Protein AF-A0A3Q2CXW7-F1 (afdb_monomer_lite)

Secondary structure (DSSP, 8-state):
--------TTSHHHHHHHHHHSS-SEEEEES-SS-GGGPPEEEEESSSTTEEEEEETTEEEEEE-S-S----SSPP-PPPPPPPPPPPPTT-----TT-TTTHHHHHHHHHHHHHHHHHHHHHHHS-------------

Structure (mmCIF, N/CA/C/O backbone):
data_AF-A0A3Q2CXW7-F1
#
_entry.id   AF-A0A3Q2CXW7-F1
#
loop_
_atom_site.group_PDB
_atom_site.id
_atom_site.type_symbol
_atom_site.label_atom_id
_atom_site.label_alt_id
_atom_site.label_comp_id
_atom_site.label_asym_id
_atom_site.label_entity_id
_atom_site.label_seq_id
_atom_site.pdbx_PDB_ins_code
_atom_site.Cartn_x
_atom_site.Cartn_y
_atom_site.Cartn_z
_atom_site.occupancy
_atom_site.B_iso_or_equiv
_atom_site.auth_seq_id
_atom_site.auth_comp_id
_atom_site.auth_asym_id
_atom_site.auth_atom_id
_atom_site.pdbx_PDB_model_num
ATOM 1 N N . PHE A 1 1 ? 24.953 16.221 -9.828 1.00 38.28 1 PHE A N 1
ATOM 2 C CA . PHE A 1 1 ? 24.081 15.188 -9.241 1.00 38.28 1 PHE A CA 1
ATOM 3 C C . PHE A 1 1 ? 23.327 15.818 -8.085 1.00 38.28 1 PHE A C 1
ATOM 5 O O . PHE A 1 1 ? 23.889 15.960 -7.010 1.00 38.28 1 PHE A O 1
ATOM 12 N N . ALA A 1 2 ? 22.122 16.328 -8.342 1.00 35.28 2 ALA A N 1
ATOM 13 C CA . ALA A 1 2 ? 21.311 16.952 -7.304 1.00 35.28 2 ALA A CA 1
ATOM 14 C C . ALA A 1 2 ? 20.822 15.858 -6.348 1.00 35.28 2 ALA A C 1
ATOM 16 O O . ALA A 1 2 ? 20.041 14.985 -6.736 1.00 35.28 2 ALA A O 1
ATOM 17 N N . SER A 1 3 ? 21.337 15.878 -5.121 1.00 45.00 3 SER A N 1
ATOM 18 C CA . SER A 1 3 ? 20.808 15.105 -4.006 1.00 45.00 3 SER A CA 1
ATOM 19 C C . SER A 1 3 ? 19.350 15.505 -3.820 1.00 45.00 3 SER A C 1
ATOM 21 O O . SER A 1 3 ? 19.068 16.626 -3.395 1.00 45.00 3 SER A O 1
ATOM 23 N N . HIS A 1 4 ? 18.426 14.613 -4.173 1.00 52.47 4 HIS A N 1
ATOM 24 C CA . HIS A 1 4 ? 17.045 14.764 -3.739 1.00 52.47 4 HIS A CA 1
ATOM 25 C C . HIS A 1 4 ? 17.082 14.801 -2.207 1.00 52.47 4 HIS A C 1
ATOM 27 O O . HIS A 1 4 ? 17.672 13.886 -1.621 1.00 52.47 4 HIS A O 1
ATOM 33 N N . PRO A 1 5 ? 16.556 15.853 -1.555 1.00 51.28 5 PRO A N 1
ATOM 34 C CA . PRO A 1 5 ? 16.485 15.881 -0.105 1.00 51.28 5 PRO A CA 1
ATOM 35 C C . PRO A 1 5 ? 15.721 14.630 0.316 1.00 51.28 5 PRO A C 1
ATOM 37 O O . PRO A 1 5 ? 14.594 14.413 -0.128 1.00 51.28 5 PRO A O 1
ATOM 40 N N . GLY A 1 6 ? 16.395 13.756 1.069 1.00 47.16 6 GLY A N 1
ATOM 41 C CA . GLY A 1 6 ? 15.820 12.507 1.545 1.00 47.16 6 GLY A CA 1
ATOM 42 C C . GLY A 1 6 ? 14.503 12.837 2.218 1.00 47.16 6 GLY A C 1
ATOM 43 O O . GLY A 1 6 ? 14.475 13.596 3.187 1.00 47.16 6 GLY A O 1
ATOM 44 N N . VAL A 1 7 ? 13.410 12.365 1.629 1.00 49.44 7 VAL A N 1
ATOM 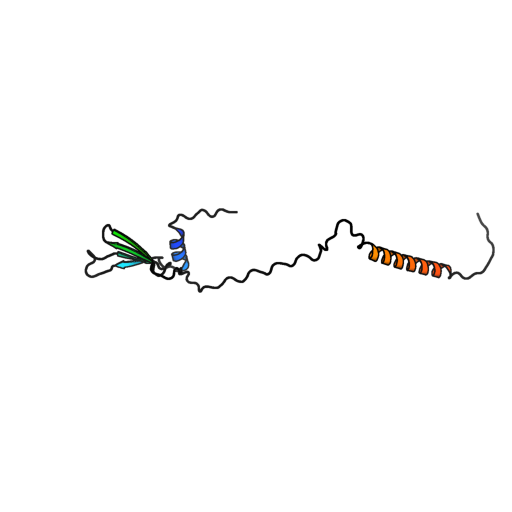45 C CA . VAL A 1 7 ? 12.103 12.755 2.115 1.00 49.44 7 VAL A CA 1
ATOM 46 C C . VAL A 1 7 ? 11.939 12.210 3.531 1.00 49.44 7 VAL A C 1
ATOM 48 O O . VAL A 1 7 ? 12.247 11.044 3.781 1.00 49.44 7 VAL A O 1
ATOM 51 N N . LEU A 1 8 ? 11.471 13.055 4.456 1.00 47.03 8 LEU A N 1
ATOM 52 C CA . LEU A 1 8 ? 11.056 12.627 5.790 1.00 47.03 8 LEU A CA 1
ATOM 53 C C . LEU A 1 8 ? 10.172 11.381 5.645 1.00 47.03 8 LEU A C 1
ATOM 55 O O . LEU A 1 8 ? 9.228 11.386 4.855 1.00 47.03 8 LEU A O 1
ATOM 59 N N . LEU A 1 9 ? 10.503 10.323 6.394 1.00 49.59 9 LEU A N 1
ATOM 60 C CA . LEU A 1 9 ? 9.994 8.947 6.263 1.00 49.59 9 LEU A CA 1
ATOM 61 C C . LEU A 1 9 ? 8.451 8.826 6.242 1.00 49.59 9 LEU A C 1
ATOM 63 O O . LEU A 1 9 ? 7.919 7.762 5.942 1.00 49.59 9 LEU A O 1
ATOM 67 N N . THR A 1 10 ? 7.726 9.899 6.557 1.00 44.72 10 THR A N 1
ATOM 68 C CA . THR A 1 10 ? 6.281 9.910 6.776 1.00 44.72 10 THR A CA 1
ATOM 69 C C . THR A 1 10 ? 5.458 10.837 5.866 1.00 44.72 10 THR A C 1
ATOM 71 O O . THR A 1 10 ? 4.242 10.689 5.890 1.00 44.72 10 THR A O 1
ATOM 74 N N . SER A 1 11 ? 6.034 11.733 5.044 1.00 51.38 11 SER A N 1
ATOM 75 C CA . SER A 1 11 ? 5.236 12.760 4.316 1.00 51.38 11 SER A CA 1
ATOM 76 C C . SER A 1 11 ? 4.927 12.541 2.813 1.00 51.38 11 SER A C 1
ATOM 78 O O . SER A 1 11 ? 3.842 12.921 2.389 1.00 51.38 11 SER A O 1
ATOM 80 N N . PRO A 1 12 ? 5.736 11.881 1.956 1.00 55.53 12 PRO A N 1
ATOM 81 C CA . PRO A 1 12 ? 5.516 11.993 0.504 1.00 55.53 12 PRO A CA 1
ATOM 82 C C . PRO A 1 12 ? 4.440 11.056 -0.043 1.00 55.53 12 PRO A C 1
ATOM 84 O O . PRO A 1 12 ? 3.830 11.334 -1.070 1.00 55.53 12 PRO A O 1
ATOM 87 N N . LEU A 1 13 ? 4.214 9.899 0.584 1.00 56.59 13 LEU A N 1
ATOM 88 C CA . LEU A 1 13 ? 3.352 8.868 -0.007 1.00 56.59 13 LEU A CA 1
ATOM 89 C C . LEU A 1 13 ? 1.859 9.145 0.208 1.00 56.59 13 LEU A C 1
ATOM 91 O O . LEU A 1 13 ? 1.041 8.751 -0.619 1.00 56.59 13 LEU A O 1
ATOM 95 N N . SER A 1 14 ? 1.496 9.815 1.304 1.00 60.12 14 SER A N 1
ATOM 96 C CA . SER A 1 14 ? 0.119 10.244 1.567 1.00 60.12 14 SER A CA 1
ATOM 97 C C . SER A 1 14 ? -0.273 11.476 0.755 1.00 60.12 14 SER A C 1
ATOM 99 O O . SER A 1 14 ? -1.402 11.547 0.266 1.00 60.12 14 SER A O 1
ATOM 101 N N . GLU A 1 15 ? 0.657 12.423 0.611 1.00 64.31 15 GLU A N 1
ATOM 102 C CA . GLU A 1 15 ? 0.471 13.657 -0.159 1.00 64.31 15 GLU A CA 1
ATOM 103 C C . GLU A 1 15 ? 0.284 13.319 -1.643 1.00 64.31 15 GLU A C 1
ATOM 105 O O . GLU A 1 15 ? -0.758 13.637 -2.213 1.00 64.31 15 GLU A O 1
ATOM 110 N N . THR A 1 16 ? 1.183 12.510 -2.216 1.00 66.88 16 THR A N 1
ATOM 111 C CA . THR A 1 16 ? 1.085 12.077 -3.623 1.00 66.88 16 THR A CA 1
ATOM 112 C C . THR A 1 16 ? -0.188 11.289 -3.929 1.00 66.88 16 THR A C 1
ATOM 114 O O . THR A 1 16 ? -0.793 11.483 -4.977 1.00 66.88 16 THR A O 1
ATOM 117 N N . TRP A 1 17 ? -0.657 10.428 -3.021 1.00 78.25 17 TRP A N 1
ATOM 118 C CA . TRP A 1 17 ? -1.929 9.726 -3.219 1.00 78.25 17 TRP A CA 1
ATOM 119 C C . TRP A 1 17 ? -3.118 10.689 -3.307 1.00 78.25 17 TRP A C 1
ATOM 121 O O . TRP A 1 17 ? -3.991 10.532 -4.164 1.00 78.25 17 TRP A O 1
ATOM 131 N N . THR A 1 18 ? -3.149 11.677 -2.411 1.00 78.56 18 THR A N 1
ATOM 132 C CA . THR A 1 18 ? -4.228 12.668 -2.358 1.00 78.56 18 THR A CA 1
ATOM 133 C C . THR A 1 18 ? -4.220 13.530 -3.616 1.00 78.56 18 THR A C 1
ATOM 135 O O . THR A 1 18 ? -5.279 13.760 -4.190 1.00 78.56 18 THR A O 1
ATOM 138 N N . GLU A 1 19 ? -3.039 13.922 -4.094 1.00 78.31 19 GLU A N 1
ATOM 139 C CA . GLU A 1 19 ? -2.865 14.655 -5.354 1.00 78.31 19 GLU A CA 1
ATOM 140 C C . GLU A 1 19 ? -3.294 13.837 -6.583 1.00 78.31 19 GLU A C 1
ATOM 142 O O . GLU A 1 19 ? -3.957 14.364 -7.474 1.00 78.31 19 GLU A O 1
ATOM 147 N N . MET A 1 20 ? -2.952 12.544 -6.637 1.00 79.44 20 MET A N 1
ATOM 148 C CA . MET A 1 20 ? -3.250 11.684 -7.791 1.00 79.44 20 MET A CA 1
ATOM 149 C C . MET A 1 20 ? -4.727 11.286 -7.882 1.00 79.44 20 MET A C 1
ATOM 151 O O . MET A 1 20 ? -5.286 11.228 -8.976 1.00 79.44 20 MET A O 1
ATOM 155 N N . PHE A 1 21 ? -5.358 10.967 -6.748 1.00 82.44 21 PHE A N 1
ATOM 156 C CA . PHE A 1 21 ? -6.690 10.351 -6.731 1.00 82.44 21 PHE A CA 1
ATOM 157 C C . PHE A 1 21 ? -7.777 11.227 -6.110 1.00 82.44 21 PHE A C 1
ATOM 159 O O . PHE A 1 21 ? -8.937 10.824 -6.138 1.00 82.44 21 PHE 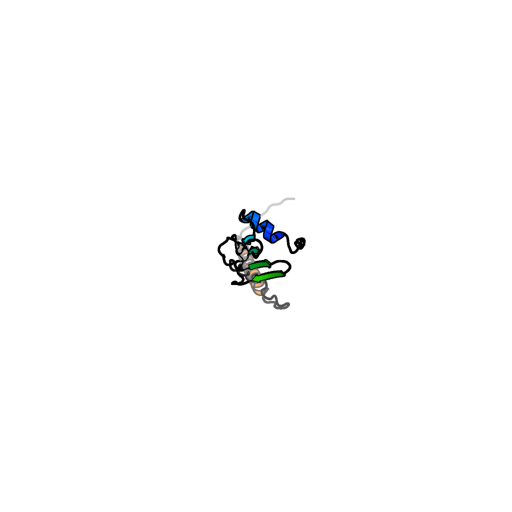A O 1
ATOM 166 N N . ASN A 1 22 ? -7.441 12.393 -5.544 1.00 86.38 22 ASN A N 1
ATOM 167 C CA . ASN A 1 22 ? -8.367 13.241 -4.777 1.00 86.38 22 ASN A CA 1
ATOM 168 C C . ASN A 1 22 ? -9.107 12.476 -3.660 1.00 86.38 22 ASN A C 1
ATOM 170 O O . ASN A 1 22 ? -10.251 12.775 -3.320 1.00 86.38 22 ASN A O 1
ATOM 174 N N . LEU A 1 23 ? -8.458 11.454 -3.098 1.00 85.75 23 LEU A N 1
ATOM 175 C CA . LEU A 1 23 ? -8.988 10.596 -2.041 1.00 85.75 23 LEU A CA 1
ATOM 176 C C . LEU A 1 23 ? -7.966 10.493 -0.909 1.00 85.75 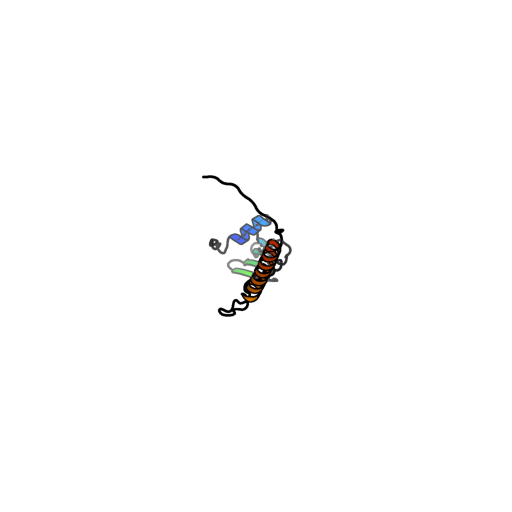23 LEU A C 1
ATOM 178 O O . LEU A 1 23 ? -6.768 10.524 -1.180 1.00 85.75 23 LEU A O 1
ATOM 182 N N . PRO A 1 24 ? -8.392 10.295 0.349 1.00 87.62 24 PRO A N 1
ATOM 183 C CA . PRO A 1 24 ? -7.452 10.063 1.430 1.00 87.62 24 PRO A CA 1
ATOM 184 C C . PRO A 1 24 ? -6.722 8.714 1.247 1.00 87.62 24 PRO A C 1
ATOM 186 O O . PRO A 1 24 ? -7.320 7.736 0.781 1.00 87.62 24 PRO A O 1
ATOM 189 N N . PRO A 1 25 ? -5.445 8.618 1.656 1.00 87.19 25 PRO A N 1
ATOM 190 C CA . PRO A 1 25 ? -4.631 7.401 1.527 1.00 87.19 25 PRO A CA 1
ATOM 191 C C . PRO A 1 25 ? -5.058 6.270 2.470 1.00 87.19 25 PRO A C 1
ATOM 193 O O . PRO A 1 25 ? -4.679 5.110 2.274 1.00 87.19 25 PRO A O 1
ATOM 196 N N . TRP A 1 26 ? -5.868 6.599 3.475 1.00 91.69 26 TRP A N 1
ATOM 197 C CA . TRP A 1 26 ? -6.411 5.677 4.461 1.00 91.69 26 TRP A CA 1
ATOM 198 C C . TRP A 1 26 ? -7.931 5.807 4.526 1.00 91.69 26 TRP A C 1
ATOM 200 O O . TRP A 1 26 ? -8.485 6.893 4.362 1.00 91.69 26 TRP A O 1
ATOM 210 N N . SER A 1 27 ? -8.613 4.701 4.803 1.00 93.88 27 SER A N 1
ATOM 211 C CA . SER A 1 27 ? -10.022 4.707 5.209 1.00 93.88 27 SER A CA 1
ATOM 212 C C . SER A 1 27 ? -10.145 4.221 6.642 1.00 93.88 27 SER A C 1
ATOM 214 O O . SER A 1 27 ? -9.594 3.172 6.975 1.00 93.88 27 SER A O 1
ATOM 216 N N . SER A 1 28 ? -10.873 4.965 7.470 1.00 94.75 28 SER A N 1
ATOM 217 C CA . SER A 1 28 ? -11.175 4.608 8.854 1.00 94.75 28 SER A CA 1
ATOM 218 C C . SER A 1 28 ? -12.510 3.876 8.957 1.00 94.75 28 SER A C 1
ATOM 220 O O . SER A 1 28 ? -13.463 4.196 8.251 1.00 94.75 28 SER A O 1
ATOM 222 N N . ASN A 1 29 ? -12.572 2.876 9.831 1.00 95.06 29 ASN A N 1
ATOM 223 C CA . ASN A 1 29 ? -13.784 2.141 10.180 1.00 95.06 29 ASN A CA 1
ATOM 224 C C . ASN A 1 29 ? -13.771 1.798 11.673 1.00 95.06 29 ASN A C 1
ATOM 226 O O . ASN A 1 29 ? -12.707 1.658 12.277 1.00 95.06 29 ASN A O 1
ATOM 230 N N . LEU A 1 30 ? -14.956 1.623 12.251 1.00 96.19 30 LEU A N 1
ATOM 231 C CA . LEU A 1 30 ? -15.130 1.018 13.571 1.00 96.19 30 LEU A CA 1
ATOM 232 C C . LEU A 1 30 ? -15.591 -0.427 13.405 1.00 96.19 30 LEU A C 1
ATOM 234 O O . LEU A 1 30 ? -16.354 -0.731 12.488 1.00 96.19 30 LEU A O 1
ATOM 238 N N . SER A 1 31 ? -15.173 -1.312 14.309 1.00 95.94 31 SER A N 1
ATOM 239 C CA . SER A 1 31 ? -15.642 -2.704 14.303 1.00 95.94 31 SER A CA 1
ATOM 240 C C . SER A 1 31 ? -17.133 -2.848 14.644 1.00 95.94 31 SER A C 1
ATOM 242 O O . SER A 1 31 ? -17.759 -3.821 14.234 1.00 95.94 31 SER A O 1
ATOM 244 N N . SER A 1 32 ? -17.713 -1.892 15.379 1.00 95.00 32 SER A N 1
ATOM 245 C CA . SER A 1 32 ? -19.134 -1.858 15.740 1.00 95.00 32 SER A CA 1
ATOM 246 C C . SER A 1 32 ? -19.616 -0.421 15.921 1.00 95.00 32 SER A C 1
ATOM 248 O O . SER A 1 32 ? -18.942 0.390 16.553 1.00 95.00 32 SER A O 1
ATOM 250 N N . LEU A 1 33 ? -20.810 -0.122 15.403 1.00 95.25 33 LEU A N 1
ATOM 251 C CA . LEU A 1 33 ? -21.512 1.145 15.645 1.00 95.25 33 LEU A CA 1
ATOM 252 C C . LEU A 1 33 ? -22.540 1.046 16.783 1.00 95.25 33 LEU A C 1
ATOM 254 O O . LEU A 1 33 ? -22.971 2.070 17.299 1.00 95.25 33 LEU A O 1
ATOM 258 N N . LEU A 1 34 ? -22.929 -0.171 17.184 1.00 96.62 34 LEU A N 1
ATOM 259 C CA . LEU A 1 34 ? -23.930 -0.396 18.234 1.00 96.62 34 LEU A CA 1
ATOM 260 C C . LEU A 1 34 ? -23.345 -0.210 19.639 1.00 96.62 34 LEU A C 1
ATOM 262 O O . LEU A 1 34 ? -24.031 0.246 20.548 1.00 96.62 34 LEU A O 1
ATOM 266 N N . THR A 1 35 ? -22.066 -0.547 19.811 1.00 94.75 35 THR A N 1
ATOM 267 C CA . THR A 1 35 ? -21.340 -0.422 21.084 1.00 94.75 35 THR A CA 1
ATOM 268 C C . THR A 1 35 ? -19.989 0.275 20.877 1.00 94.75 35 THR A C 1
ATOM 270 O O . THR A 1 35 ? -18.945 -0.371 21.030 1.00 94.75 35 THR A O 1
ATOM 273 N N . PRO A 1 36 ? -19.967 1.572 20.501 1.00 91.69 36 PRO A N 1
ATOM 274 C CA . PRO A 1 36 ? -18.736 2.288 20.149 1.00 91.69 36 PRO A CA 1
ATOM 275 C C . PRO A 1 36 ? -17.692 2.313 21.270 1.00 91.69 36 PRO A C 1
ATOM 277 O O . PRO A 1 36 ? -16.497 2.296 21.001 1.00 91.69 36 PRO A O 1
ATOM 280 N N . GLN A 1 37 ? -18.132 2.287 22.530 1.00 92.50 37 GLN A N 1
ATOM 281 C CA . GLN A 1 37 ? -17.263 2.269 23.708 1.00 92.50 37 GLN A CA 1
ATOM 282 C C . GLN A 1 37 ? -16.387 1.009 23.823 1.00 92.50 37 GLN A C 1
ATOM 284 O O . GLN A 1 37 ? -15.378 1.029 24.520 1.00 92.50 37 GLN A O 1
ATOM 289 N N . TYR A 1 38 ? -16.764 -0.075 23.139 1.00 93.19 38 TYR A N 1
ATOM 290 C CA . TYR A 1 38 ? -15.990 -1.318 23.052 1.00 93.19 38 TYR A CA 1
ATOM 291 C C . TYR A 1 38 ? -15.505 -1.593 21.621 1.00 93.19 38 TYR A C 1
ATOM 293 O O . TYR A 1 38 ? -15.010 -2.683 21.333 1.00 93.19 38 TYR A O 1
ATOM 301 N N . ALA A 1 39 ? -15.692 -0.642 20.701 1.00 95.56 39 ALA A N 1
ATOM 302 C CA . ALA A 1 39 ? -15.310 -0.810 19.311 1.00 95.56 39 ALA A CA 1
ATOM 303 C C . ALA A 1 39 ? -13.802 -0.605 19.118 1.00 95.56 39 ALA A C 1
ATOM 305 O O . ALA A 1 39 ? -13.158 0.193 19.795 1.00 95.56 39 ALA A O 1
ATOM 306 N N . ILE A 1 40 ? -13.256 -1.322 18.141 1.00 96.75 40 ILE A N 1
ATOM 307 C CA . ILE A 1 40 ? -11.868 -1.204 17.698 1.00 96.75 40 ILE A CA 1
ATOM 308 C C . ILE A 1 40 ? -11.850 -0.242 16.514 1.00 96.75 40 ILE A C 1
ATOM 310 O O . ILE A 1 40 ? -12.650 -0.393 15.582 1.00 96.75 40 ILE A O 1
ATOM 314 N N . ALA A 1 41 ? -10.937 0.727 16.536 1.00 96.50 41 ALA A N 1
ATOM 315 C CA . ALA A 1 41 ? -10.698 1.593 15.391 1.00 96.50 41 ALA A CA 1
ATOM 316 C C . ALA A 1 41 ? -9.757 0.891 14.412 1.00 96.50 41 ALA A C 1
ATOM 318 O O . ALA A 1 41 ? -8.715 0.372 14.806 1.00 96.50 41 ALA A O 1
ATOM 319 N N . VAL A 1 42 ? -10.127 0.871 13.134 1.00 96.50 42 VAL A N 1
ATOM 320 C CA . VAL A 1 42 ? -9.370 0.214 12.065 1.00 96.50 42 VAL A CA 1
ATOM 321 C C . VAL A 1 42 ? -9.107 1.212 10.946 1.00 96.50 42 VAL A C 1
ATOM 323 O O . VAL A 1 42 ? -10.033 1.820 10.409 1.00 96.50 42 VAL A O 1
ATOM 326 N N . LEU A 1 43 ? -7.847 1.348 10.552 1.00 96.38 43 LEU A N 1
ATOM 327 C CA . LEU A 1 43 ? -7.414 2.059 9.357 1.00 96.38 43 LEU A CA 1
ATOM 328 C C . LEU A 1 43 ? -7.009 1.048 8.288 1.00 96.38 43 LEU A C 1
ATOM 330 O O . LEU A 1 43 ? -6.278 0.096 8.553 1.00 96.38 43 LEU A O 1
ATOM 334 N N . ARG A 1 44 ? -7.452 1.280 7.056 1.00 95.56 44 ARG A N 1
ATOM 335 C CA . ARG A 1 44 ? -7.097 0.473 5.886 1.00 95.56 44 ARG A CA 1
ATOM 336 C C . ARG A 1 44 ? -6.379 1.335 4.860 1.00 95.56 44 ARG A C 1
ATOM 338 O O . ARG A 1 44 ? -6.919 2.365 4.453 1.00 95.56 44 ARG A O 1
ATOM 345 N N . SER A 1 45 ? -5.207 0.898 4.407 1.00 93.12 45 SER A N 1
ATOM 346 C CA . SER A 1 45 ? -4.474 1.593 3.347 1.00 93.12 45 SER A CA 1
ATOM 347 C C . SER A 1 45 ? -5.153 1.396 1.993 1.00 93.12 45 SER A C 1
ATOM 349 O O . SER A 1 45 ? -5.564 0.286 1.639 1.00 93.12 45 SER A O 1
ATOM 351 N N . LYS A 1 46 ? -5.251 2.477 1.220 1.00 90.44 46 LYS A N 1
ATOM 352 C CA . LYS A 1 46 ? -5.640 2.433 -0.195 1.00 90.44 46 LYS A CA 1
ATOM 353 C C . LYS A 1 46 ? -4.441 2.162 -1.105 1.00 90.44 46 LYS A C 1
ATOM 355 O O . LYS A 1 46 ? -4.583 1.472 -2.108 1.00 90.44 46 LYS A O 1
ATOM 360 N N . LEU A 1 47 ? -3.269 2.655 -0.705 1.00 89.69 47 LEU A N 1
ATOM 361 C CA . LEU A 1 47 ? -2.006 2.527 -1.433 1.00 89.69 47 LEU A CA 1
ATOM 362 C C . LEU A 1 47 ? -1.448 1.100 -1.401 1.00 89.69 47 LEU A C 1
ATOM 364 O O . LEU A 1 47 ? -0.909 0.618 -2.395 1.00 89.69 47 LEU A O 1
ATOM 368 N N . TRP A 1 48 ? -1.581 0.422 -0.261 1.00 92.38 48 TRP A N 1
ATOM 369 C CA . TRP A 1 48 ? -1.142 -0.959 -0.073 1.00 92.38 48 TRP A CA 1
ATOM 370 C C . TRP A 1 48 ? -2.345 -1.836 0.272 1.00 92.38 48 TRP A C 1
ATOM 372 O O . TRP A 1 48 ? -2.676 -1.987 1.453 1.00 92.38 48 TRP A O 1
ATOM 382 N N . PRO A 1 49 ? -3.030 -2.415 -0.733 1.00 91.62 49 PRO A N 1
ATOM 383 C CA . PRO A 1 49 ? -4.133 -3.332 -0.489 1.00 91.62 49 PRO A CA 1
ATOM 384 C C . PRO A 1 49 ? -3.687 -4.475 0.426 1.00 91.62 49 PRO A C 1
ATOM 386 O O . PRO A 1 49 ? -2.734 -5.191 0.117 1.00 91.62 49 PRO A O 1
ATOM 389 N N . GLY A 1 50 ? -4.366 -4.613 1.566 1.00 94.62 50 GLY A N 1
ATOM 390 C CA . GLY A 1 50 ? -4.015 -5.593 2.596 1.00 94.62 50 GLY A CA 1
ATOM 391 C C . GLY A 1 50 ? -3.267 -5.032 3.806 1.00 94.62 50 GLY A C 1
ATOM 392 O O . GLY A 1 50 ? -3.073 -5.767 4.769 1.00 94.62 50 GLY A O 1
ATOM 393 N N . LEU A 1 51 ? -2.869 -3.753 3.795 1.00 95.62 51 LEU A N 1
ATOM 394 C CA . LEU A 1 51 ? -2.300 -3.080 4.963 1.00 95.62 51 LEU A CA 1
ATOM 395 C C . LEU A 1 51 ? -3.409 -2.525 5.860 1.00 95.62 51 LEU A C 1
ATOM 397 O O . LEU A 1 51 ? -4.222 -1.696 5.429 1.00 95.62 51 LEU A O 1
ATOM 401 N N . PHE A 1 52 ? -3.387 -2.949 7.117 1.00 96.31 52 PHE A N 1
ATOM 402 C CA . PHE A 1 52 ? -4.293 -2.510 8.164 1.00 96.31 52 PHE A CA 1
ATOM 403 C C . PHE A 1 52 ? -3.505 -2.012 9.372 1.00 96.31 52 PHE A C 1
ATOM 405 O O . PHE A 1 52 ? -2.469 -2.570 9.724 1.00 96.31 52 PHE A O 1
ATOM 412 N N . ALA A 1 53 ? -4.036 -0.988 10.021 1.00 96.69 53 ALA A N 1
ATOM 413 C CA . ALA A 1 53 ? -3.643 -0.58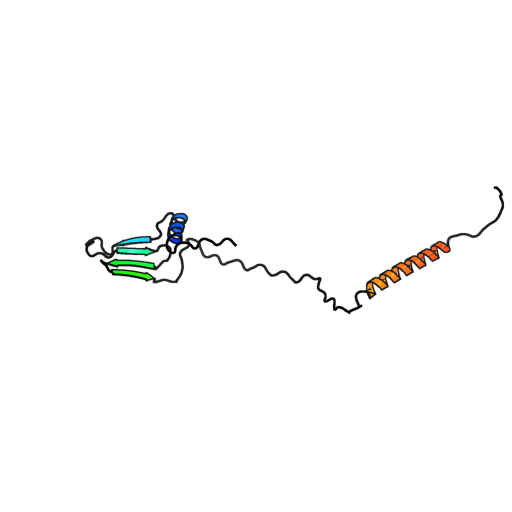0 11.360 1.00 96.69 53 ALA A CA 1
ATOM 414 C C . ALA A 1 53 ? -4.887 -0.627 12.240 1.00 96.69 53 ALA A C 1
ATOM 416 O O . ALA A 1 53 ? -5.972 -0.264 11.780 1.00 96.69 53 ALA A O 1
ATOM 417 N N . TYR A 1 54 ? -4.762 -1.072 13.482 1.00 96.38 54 TYR A N 1
ATOM 418 C CA . TYR A 1 54 ? -5.880 -1.032 14.418 1.00 96.38 54 TYR A CA 1
ATOM 419 C C . TYR A 1 54 ? -5.445 -0.522 15.783 1.00 96.38 54 TYR A C 1
ATOM 421 O O . TYR A 1 54 ? -4.277 -0.635 16.156 1.00 96.38 54 TYR A O 1
ATOM 429 N N . SER A 1 55 ? -6.400 0.013 16.538 1.00 95.69 55 SER A N 1
ATOM 430 C CA . SER A 1 55 ? -6.204 0.380 17.936 1.00 95.69 55 SER A CA 1
ATOM 431 C C . SER A 1 55 ? -7.384 -0.047 18.806 1.00 95.69 55 SER A C 1
ATOM 433 O O . SER A 1 55 ? -8.552 0.039 18.418 1.00 95.69 55 SER A O 1
ATOM 435 N N . CYS A 1 56 ? -7.056 -0.534 20.000 1.00 94.19 56 CYS A N 1
ATOM 436 C CA . CYS A 1 56 ? -7.997 -0.949 21.031 1.00 94.19 56 CYS A CA 1
ATOM 437 C C . CYS A 1 56 ? -7.457 -0.493 22.393 1.00 94.19 56 CYS A C 1
ATOM 439 O O . CYS A 1 56 ? -6.590 -1.147 22.982 1.00 94.19 56 CYS A O 1
ATOM 441 N N . GLY A 1 57 ? -7.956 0.641 22.890 1.00 89.50 57 GLY A N 1
ATOM 442 C CA . GLY A 1 57 ? -7.409 1.287 24.086 1.00 89.50 57 GLY A CA 1
ATOM 443 C C . GLY A 1 57 ? -5.951 1.703 23.870 1.00 89.50 57 GLY A C 1
ATOM 444 O O . GLY A 1 57 ? -5.645 2.395 22.905 1.00 89.50 57 GLY A O 1
ATOM 445 N N . GLU A 1 58 ? -5.054 1.251 24.746 1.00 92.75 58 GLU A N 1
ATOM 446 C CA . GLU A 1 58 ? -3.611 1.545 24.678 1.00 92.75 58 GLU A CA 1
ATOM 447 C C . GLU A 1 58 ? -2.838 0.635 23.710 1.00 92.75 58 GLU A C 1
ATOM 449 O O . GLU A 1 58 ? -1.667 0.879 23.425 1.00 92.75 58 GLU A O 1
ATOM 454 N N . LYS A 1 59 ? -3.473 -0.425 23.194 1.00 95.19 59 LYS A N 1
ATOM 455 C CA . LYS A 1 59 ? -2.836 -1.371 22.271 1.00 95.19 59 LYS A CA 1
ATOM 456 C C . LYS A 1 59 ? -3.101 -0.957 20.831 1.00 95.19 59 LYS A C 1
ATOM 458 O O . LYS A 1 59 ? -4.252 -0.729 20.455 1.00 95.19 59 LYS A O 1
ATOM 463 N N . PHE A 1 60 ? -2.057 -0.934 20.017 1.00 96.44 60 PHE A N 1
ATOM 464 C CA . PHE A 1 60 ? -2.152 -0.700 18.583 1.00 96.44 60 PHE A CA 1
ATOM 465 C C . PHE A 1 60 ? -1.156 -1.589 17.850 1.00 96.44 60 PHE A C 1
ATOM 467 O O . PHE A 1 60 ? -0.069 -1.836 18.360 1.00 96.44 60 PHE A O 1
ATOM 474 N N . GLU A 1 61 ? -1.525 -2.057 16.664 1.00 97.00 61 GLU A N 1
ATOM 475 C CA . GLU A 1 61 ? -0.646 -2.865 15.819 1.00 97.00 61 GLU A CA 1
ATOM 476 C C . GLU A 1 61 ? -0.928 -2.602 14.340 1.00 97.00 61 GLU A C 1
ATOM 478 O O . GLU A 1 61 ? -2.011 -2.145 13.954 1.00 97.00 61 GLU A O 1
ATOM 483 N N . ASN A 1 62 ? 0.053 -2.951 13.510 1.00 96.19 62 ASN A N 1
ATOM 484 C CA . ASN A 1 62 ? -0.021 -2.855 12.058 1.00 96.19 62 ASN A CA 1
ATOM 485 C C . ASN A 1 62 ? 0.199 -4.235 11.443 1.00 96.19 62 ASN A C 1
ATOM 487 O O . ASN A 1 62 ? 1.156 -4.928 11.782 1.00 96.19 62 ASN A O 1
ATOM 491 N N . ILE A 1 63 ? -0.663 -4.628 10.511 1.00 95.81 63 ILE A N 1
ATOM 492 C CA . ILE A 1 63 ? -0.605 -5.939 9.865 1.00 95.81 63 ILE A CA 1
ATOM 493 C C . ILE A 1 63 ? -0.726 -5.751 8.356 1.00 95.81 63 ILE A C 1
ATOM 495 O O . ILE A 1 63 ? -1.596 -5.025 7.872 1.00 95.81 63 ILE A O 1
ATOM 499 N N . TYR A 1 64 ? 0.136 -6.435 7.606 1.00 95.88 64 TYR A N 1
ATOM 500 C CA . TYR A 1 64 ? 0.049 -6.525 6.155 1.00 95.88 64 TYR A CA 1
ATOM 501 C C . TYR A 1 64 ? -0.271 -7.955 5.725 1.00 95.88 64 TYR A C 1
ATOM 503 O O . TYR A 1 64 ? 0.468 -8.882 6.048 1.00 95.88 64 TYR A O 1
ATOM 511 N N . ILE A 1 65 ? -1.359 -8.121 4.972 1.00 96.19 65 ILE A N 1
ATOM 512 C CA . ILE A 1 65 ? -1.755 -9.395 4.362 1.00 96.19 65 ILE A CA 1
ATOM 513 C C . ILE A 1 65 ? -2.068 -9.130 2.893 1.00 96.19 65 ILE A C 1
ATOM 515 O O . ILE A 1 65 ? -3.149 -8.646 2.556 1.00 96.19 65 ILE A O 1
ATOM 519 N N . GLY A 1 66 ? -1.124 -9.431 2.005 1.00 93.94 66 GLY A N 1
ATOM 520 C CA . GLY A 1 66 ? -1.305 -9.188 0.580 1.00 93.94 66 GLY A CA 1
ATOM 521 C C . GLY A 1 66 ? -0.126 -9.632 -0.274 1.00 93.94 66 GLY A C 1
ATOM 522 O O . GLY A 1 66 ? 0.834 -10.229 0.202 1.00 93.94 66 GLY A O 1
ATOM 523 N N . TRP A 1 67 ? -0.219 -9.316 -1.562 1.00 94.00 67 TRP A N 1
ATOM 524 C CA . TRP A 1 67 ? 0.683 -9.796 -2.614 1.00 94.00 67 TRP A CA 1
ATOM 525 C C . TRP A 1 67 ? 1.981 -8.990 -2.771 1.00 94.00 67 TRP A C 1
ATOM 527 O O . TRP A 1 67 ? 2.737 -9.225 -3.705 1.00 94.00 67 TRP A O 1
ATOM 537 N N . GLY A 1 68 ? 2.222 -7.987 -1.926 1.00 91.69 68 GLY A N 1
ATOM 538 C CA . GLY A 1 68 ? 3.327 -7.038 -2.094 1.00 91.69 68 GLY A CA 1
ATOM 539 C C . GLY A 1 68 ? 3.137 -6.058 -3.259 1.00 91.69 68 GLY A C 1
ATOM 540 O O . GLY A 1 68 ? 4.094 -5.406 -3.666 1.00 91.69 68 GLY A O 1
ATOM 541 N N . LEU A 1 69 ? 1.921 -5.937 -3.807 1.00 88.56 69 LEU A N 1
ATOM 542 C CA . LEU A 1 69 ? 1.626 -5.042 -4.926 1.00 88.56 69 LEU A CA 1
ATOM 543 C C . LEU A 1 69 ? 1.107 -3.689 -4.430 1.00 88.56 69 LEU A C 1
ATOM 545 O O . LEU A 1 69 ? 0.077 -3.610 -3.756 1.00 88.56 69 LEU A O 1
ATOM 549 N N . LYS A 1 70 ? 1.811 -2.621 -4.805 1.00 86.06 70 LYS A N 1
ATOM 550 C CA . LYS A 1 70 ? 1.395 -1.239 -4.559 1.00 86.06 70 LYS A CA 1
ATOM 551 C C . LYS A 1 70 ? 0.312 -0.841 -5.557 1.00 86.06 70 LYS A C 1
ATOM 553 O O . LYS A 1 70 ? 0.482 -1.038 -6.759 1.00 86.06 70 LYS A O 1
ATOM 558 N N . TYR A 1 71 ? -0.770 -0.237 -5.082 1.00 84.56 71 TYR A N 1
ATOM 559 C CA . TYR A 1 71 ? -1.770 0.349 -5.964 1.00 84.56 71 TYR A CA 1
ATOM 560 C C . TYR A 1 71 ? -1.278 1.711 -6.453 1.00 84.56 71 TYR A C 1
ATOM 562 O O . TYR A 1 71 ? -1.108 2.637 -5.665 1.00 84.56 71 TYR A O 1
ATOM 570 N N . ILE A 1 72 ? -1.042 1.826 -7.755 1.00 79.62 72 ILE A N 1
ATOM 571 C CA . ILE A 1 72 ? -0.559 3.056 -8.400 1.00 79.62 72 ILE A CA 1
ATOM 572 C C . ILE A 1 72 ? -1.597 3.670 -9.347 1.00 79.62 72 ILE A C 1
ATOM 574 O O . ILE A 1 72 ? -1.310 4.660 -10.000 1.00 79.62 72 ILE A O 1
ATOM 578 N N . GLY A 1 73 ? -2.804 3.092 -9.427 1.00 77.81 73 GLY A N 1
ATOM 579 C CA . GLY A 1 73 ? -3.895 3.530 -10.314 1.00 77.81 73 GLY A CA 1
ATOM 580 C C . GLY A 1 73 ? -3.655 3.321 -11.808 1.00 77.81 73 GLY A C 1
ATOM 581 O O . GLY A 1 73 ? -4.592 3.439 -12.589 1.00 77.81 73 GLY A O 1
ATOM 582 N N . GLU A 1 74 ? -2.437 2.961 -12.195 1.00 77.06 74 GLU A N 1
ATOM 583 C CA . GLU A 1 74 ? -2.053 2.647 -13.563 1.00 77.06 74 GLU A CA 1
ATOM 584 C C . GLU A 1 74 ? -1.926 1.134 -13.756 1.00 77.06 74 GLU A C 1
ATOM 586 O O . GLU A 1 74 ? -1.513 0.394 -12.857 1.00 77.06 74 GLU A O 1
ATOM 591 N N . VAL A 1 75 ? -2.274 0.666 -14.955 1.00 82.00 75 VAL A N 1
ATOM 592 C CA . VAL A 1 75 ? -1.986 -0.709 -15.368 1.00 82.00 75 VAL A CA 1
ATOM 593 C C . VAL A 1 75 ? -0.481 -0.827 -15.580 1.00 82.00 75 VAL A C 1
ATOM 595 O O . VAL A 1 75 ? 0.125 0.024 -16.226 1.00 82.00 75 VAL A O 1
ATOM 598 N N . TYR A 1 76 ? 0.126 -1.889 -15.047 1.00 83.75 76 TYR A N 1
ATOM 599 C CA . TYR A 1 76 ? 1.549 -2.142 -15.243 1.00 83.75 76 TYR A CA 1
ATOM 600 C C . TYR A 1 76 ? 1.884 -2.209 -16.739 1.00 83.75 76 TYR A C 1
ATOM 602 O O . TYR A 1 76 ? 1.394 -3.085 -17.454 1.00 83.75 76 TYR A O 1
ATOM 610 N N . SER A 1 77 ? 2.750 -1.302 -17.189 1.00 87.31 77 SER A N 1
ATOM 611 C CA . SER A 1 77 ? 3.358 -1.343 -18.514 1.00 87.31 77 SER A CA 1
ATOM 612 C C . SER A 1 77 ? 4.821 -1.760 -18.363 1.00 87.31 77 SER A C 1
ATOM 614 O O . SER A 1 77 ? 5.573 -1.059 -17.678 1.00 87.31 77 SER A O 1
ATOM 616 N N . PRO A 1 78 ? 5.259 -2.876 -18.972 1.00 91.06 78 PRO A N 1
ATOM 617 C CA . PRO A 1 78 ? 6.651 -3.291 -18.889 1.00 91.06 78 PRO A CA 1
ATOM 618 C C . PRO A 1 78 ? 7.567 -2.243 -19.542 1.00 91.06 78 PRO A C 1
ATOM 620 O O . PRO A 1 78 ? 7.166 -1.590 -20.512 1.00 91.06 78 PRO A O 1
ATOM 623 N N . PRO A 1 79 ? 8.798 -2.066 -19.032 1.00 91.12 79 PRO A N 1
ATOM 624 C CA . PRO A 1 79 ? 9.749 -1.145 -19.633 1.00 91.12 79 PRO A CA 1
ATOM 625 C C . PRO A 1 79 ? 10.126 -1.616 -21.041 1.00 91.12 79 PRO A C 1
ATOM 627 O O . PRO A 1 79 ? 10.292 -2.810 -21.294 1.00 91.12 79 PRO A O 1
ATOM 630 N N . ILE A 1 80 ? 10.290 -0.659 -21.954 1.00 93.62 80 ILE A N 1
ATOM 631 C CA . ILE A 1 80 ? 10.794 -0.933 -23.301 1.00 93.62 80 ILE A CA 1
ATOM 632 C C . ILE A 1 80 ? 12.226 -1.482 -23.166 1.00 93.62 80 ILE A C 1
ATOM 634 O O . ILE A 1 80 ? 13.002 -0.936 -22.372 1.00 93.62 80 ILE A O 1
ATOM 638 N N . PRO A 1 81 ? 12.600 -2.541 -23.912 1.00 94.56 81 PRO A N 1
ATOM 639 C CA . PRO A 1 81 ? 13.969 -3.039 -23.919 1.00 94.56 81 PRO A CA 1
ATOM 640 C C . PRO A 1 81 ? 14.977 -1.917 -24.209 1.00 94.56 81 PRO A C 1
ATOM 642 O O . PRO A 1 81 ? 14.676 -1.010 -24.992 1.00 94.56 81 PRO A O 1
ATOM 645 N N . PRO A 1 82 ? 16.177 -1.959 -23.606 1.00 93.75 82 PRO A N 1
ATOM 646 C CA . PRO A 1 82 ? 17.197 -0.960 -23.883 1.00 93.75 82 PRO A CA 1
ATOM 647 C C . PRO A 1 82 ? 17.566 -0.978 -25.368 1.00 93.75 82 PRO A C 1
ATOM 649 O O . PRO A 1 82 ? 17.514 -2.017 -26.029 1.00 93.75 82 PRO A O 1
ATOM 652 N N . LEU A 1 83 ? 17.966 0.184 -25.887 1.00 94.31 83 LEU A N 1
ATOM 653 C CA . LEU A 1 83 ? 18.437 0.278 -27.264 1.00 94.31 83 LEU A CA 1
ATOM 654 C C . LEU A 1 83 ? 19.643 -0.653 -27.469 1.00 94.31 83 LEU A C 1
ATOM 656 O O . LEU A 1 83 ? 20.521 -0.700 -26.599 1.00 94.31 83 LEU A O 1
ATOM 660 N N . PRO A 1 84 ? 19.725 -1.355 -28.613 1.00 94.94 84 PRO A N 1
ATOM 661 C CA . PRO A 1 84 ? 20.913 -2.115 -28.966 1.00 94.94 84 PRO A CA 1
ATOM 662 C C . PRO A 1 84 ? 22.167 -1.241 -28.879 1.00 94.94 84 PRO A C 1
ATOM 664 O O . PRO A 1 84 ? 22.163 -0.074 -29.282 1.00 94.94 84 PRO A O 1
ATOM 667 N N . GLN A 1 85 ? 23.249 -1.804 -28.343 1.00 94.19 85 GLN A N 1
ATOM 668 C CA . GLN A 1 85 ? 24.532 -1.111 -28.315 1.00 94.19 85 GLN A CA 1
ATOM 669 C C . GLN A 1 85 ? 25.029 -0.884 -29.748 1.00 94.19 85 GLN A C 1
ATOM 671 O O . GLN A 1 85 ? 24.806 -1.706 -30.636 1.00 94.19 85 GLN A O 1
ATOM 676 N N . LYS A 1 86 ? 25.695 0.252 -29.978 1.00 90.81 86 LYS A N 1
ATOM 677 C CA . LYS A 1 86 ? 26.291 0.558 -31.283 1.00 90.81 86 LYS A CA 1
ATOM 678 C C . LYS A 1 86 ? 27.431 -0.417 -31.571 1.00 90.81 86 LYS A C 1
ATOM 680 O O . LYS A 1 86 ? 28.190 -0.758 -30.665 1.00 90.81 86 LYS A O 1
ATOM 685 N N . GLU A 1 87 ? 27.559 -0.816 -32.833 1.00 88.06 87 GLU A N 1
ATOM 686 C CA . GLU A 1 87 ? 28.712 -1.583 -33.296 1.00 88.06 87 GLU A CA 1
ATOM 687 C C . GLU A 1 87 ? 30.006 -0.790 -33.071 1.00 88.06 87 GLU A C 1
ATOM 689 O O . GLU A 1 87 ? 30.016 0.448 -33.067 1.00 88.06 87 GLU A O 1
ATOM 694 N N . TYR A 1 88 ? 31.105 -1.516 -32.871 1.00 82.56 88 TYR A N 1
ATOM 695 C CA . TYR A 1 88 ? 32.429 -0.923 -32.835 1.00 82.56 88 TYR A CA 1
ATOM 696 C C . TYR A 1 88 ? 32.674 -0.137 -34.138 1.00 82.56 88 TYR A C 1
ATOM 698 O O . TYR A 1 88 ? 32.434 -0.675 -35.220 1.00 82.56 88 TYR A O 1
ATOM 706 N N . PRO A 1 89 ? 33.145 1.122 -34.087 1.00 81.31 89 PRO A N 1
ATOM 707 C CA . PRO A 1 89 ? 33.387 1.893 -35.299 1.00 81.31 89 PRO A CA 1
ATOM 708 C C . PRO A 1 89 ? 34.403 1.168 -36.192 1.00 81.31 89 PRO A C 1
ATOM 710 O O . PRO A 1 89 ? 35.533 0.905 -35.776 1.00 81.31 89 PRO A O 1
ATOM 713 N N . SER A 1 90 ? 34.012 0.860 -37.430 1.00 72.62 90 SER A N 1
ATOM 714 C CA . SER A 1 90 ? 34.878 0.256 -38.446 1.00 72.62 90 SER A CA 1
ATOM 715 C C . SER A 1 90 ? 36.020 1.222 -38.789 1.00 72.62 90 SER A C 1
ATOM 717 O O . SER A 1 90 ? 35.893 2.082 -39.660 1.00 72.62 90 SER A O 1
ATOM 719 N N . GLY A 1 91 ? 37.110 1.144 -38.028 1.00 62.72 91 GLY A N 1
ATOM 720 C CA . GLY A 1 91 ? 38.205 2.112 -38.084 1.00 62.72 91 GLY A CA 1
ATOM 721 C C . GLY A 1 91 ? 39.388 1.802 -37.168 1.00 62.72 91 GLY A C 1
ATOM 722 O O . GLY A 1 91 ? 40.474 2.320 -37.411 1.00 62.72 91 GLY A O 1
ATOM 723 N N . SER A 1 92 ? 39.241 0.910 -36.181 1.00 60.75 92 SER A N 1
ATOM 724 C CA . SER A 1 92 ? 40.400 0.270 -35.544 1.00 60.75 92 SER A CA 1
ATOM 725 C C . SER A 1 92 ? 40.702 -1.077 -36.202 1.00 60.75 92 SER A C 1
ATOM 727 O O . SER A 1 92 ? 40.842 -2.109 -35.541 1.00 60.75 92 SER A O 1
ATOM 729 N N . GLU A 1 93 ? 40.826 -1.091 -37.530 1.00 64.31 93 GLU A N 1
ATOM 730 C CA . GLU A 1 93 ? 41.706 -2.100 -38.111 1.00 64.31 93 GLU A CA 1
ATOM 731 C C . GLU A 1 93 ? 43.027 -1.972 -37.350 1.00 64.31 93 GLU A C 1
ATOM 733 O O . GLU A 1 93 ? 43.574 -0.873 -37.230 1.00 64.31 93 GLU A O 1
ATOM 738 N N . ILE A 1 94 ? 43.439 -3.059 -36.701 1.00 58.72 94 ILE A N 1
ATOM 739 C CA . ILE A 1 94 ? 44.601 -3.114 -35.827 1.00 58.72 94 ILE A CA 1
ATOM 740 C C . ILE A 1 94 ? 45.782 -2.606 -36.652 1.00 58.72 94 ILE A C 1
ATOM 742 O O . ILE A 1 94 ? 46.390 -3.357 -37.413 1.00 58.72 94 ILE A O 1
ATOM 746 N N . ARG A 1 95 ? 46.131 -1.322 -36.523 1.00 56.50 95 ARG A N 1
ATOM 747 C CA . ARG A 1 95 ? 47.414 -0.833 -37.005 1.00 56.50 95 ARG A CA 1
ATOM 748 C C . ARG A 1 95 ? 48.424 -1.381 -36.020 1.00 56.50 95 ARG A C 1
ATOM 750 O O . ARG A 1 95 ? 48.814 -0.697 -35.079 1.00 56.50 95 ARG A O 1
ATOM 757 N N . VAL A 1 96 ? 48.802 -2.643 -36.218 1.00 53.16 96 VAL A N 1
ATOM 758 C CA . VAL A 1 96 ? 49.965 -3.230 -35.570 1.00 53.16 96 VAL A CA 1
ATOM 759 C C . VAL A 1 96 ? 51.101 -2.244 -35.838 1.00 53.16 96 VAL A C 1
ATOM 761 O O . VAL A 1 96 ? 51.390 -1.971 -37.012 1.00 53.16 96 VAL A O 1
ATOM 764 N N . PRO A 1 97 ? 51.711 -1.637 -34.806 1.00 51.88 97 PRO A N 1
ATOM 765 C CA . PRO A 1 97 ? 52.862 -0.775 -35.008 1.00 51.88 97 PRO A CA 1
ATOM 766 C C . PRO A 1 97 ? 53.965 -1.631 -35.644 1.00 51.88 97 PRO A C 1
ATOM 768 O O . PRO A 1 97 ? 54.593 -2.440 -34.973 1.00 51.88 97 PRO A O 1
ATOM 771 N N . GLY A 1 98 ? 54.128 -1.528 -36.968 1.00 56.00 98 GLY A N 1
ATOM 772 C CA . GLY A 1 98 ? 55.123 -2.289 -37.731 1.00 56.00 98 GLY A CA 1
ATOM 773 C C . GLY A 1 98 ? 54.632 -3.013 -38.991 1.00 56.00 98 GLY A C 1
ATOM 774 O O . GLY A 1 98 ? 55.471 -3.426 -39.792 1.00 56.00 98 GLY A O 1
ATOM 775 N N . SER A 1 99 ? 53.325 -3.151 -39.256 1.00 50.44 99 SER A N 1
ATOM 776 C CA . SER A 1 99 ? 52.883 -3.806 -40.500 1.00 50.44 99 SER A CA 1
ATOM 777 C C . SER A 1 99 ? 52.907 -2.829 -41.687 1.00 50.44 99 SER A C 1
ATOM 779 O O . SER A 1 99 ? 51.951 -2.096 -41.944 1.00 50.44 99 SER A O 1
ATOM 781 N N . ASN A 1 100 ? 54.003 -2.837 -42.448 1.00 54.53 100 ASN A N 1
ATOM 782 C CA . ASN A 1 100 ? 54.235 -2.036 -43.663 1.00 54.53 100 ASN A CA 1
ATOM 783 C C . ASN A 1 100 ? 53.339 -2.406 -44.874 1.00 54.53 100 ASN A C 1
ATOM 785 O O . ASN A 1 100 ? 53.731 -2.202 -46.025 1.00 54.53 100 ASN A O 1
ATOM 789 N N . TYR A 1 101 ? 52.132 -2.939 -44.665 1.00 50.00 101 TYR A N 1
ATOM 790 C CA . TYR A 1 101 ? 51.268 -3.411 -45.756 1.00 50.00 101 TYR A CA 1
ATOM 791 C C . TYR A 1 101 ? 50.316 -2.344 -46.324 1.00 50.00 101 TYR A C 1
ATOM 793 O O . TYR A 1 101 ? 49.874 -2.480 -47.462 1.00 50.00 101 TYR A O 1
ATOM 801 N N . GLY A 1 102 ? 50.098 -1.218 -45.634 1.00 52.34 102 GLY A N 1
ATOM 802 C CA . GLY A 1 102 ? 49.263 -0.114 -46.144 1.00 52.34 102 GLY A CA 1
ATOM 803 C C . GLY A 1 102 ? 49.906 0.731 -47.258 1.00 52.34 102 GLY A C 1
ATOM 804 O O . GLY A 1 102 ? 49.235 1.513 -47.925 1.00 52.34 102 GLY A O 1
ATOM 805 N N . GLY A 1 103 ? 51.215 0.584 -47.494 1.00 55.78 103 GLY A N 1
ATOM 806 C CA . GLY A 1 103 ? 51.955 1.415 -48.453 1.00 55.78 103 GLY A CA 1
ATOM 807 C C . GLY A 1 103 ? 52.035 0.860 -49.877 1.00 55.78 103 GLY A C 1
ATOM 808 O O . GLY A 1 103 ? 52.501 1.564 -50.773 1.00 55.78 103 GLY A O 1
ATOM 809 N N . ARG A 1 104 ? 51.633 -0.396 -50.113 1.00 56.16 104 ARG A N 1
ATOM 810 C CA . ARG A 1 104 ? 51.887 -1.069 -51.400 1.00 56.16 104 ARG A CA 1
ATOM 811 C C . ARG A 1 104 ? 50.867 -0.678 -52.473 1.00 56.16 104 ARG A C 1
ATOM 813 O O . ARG A 1 104 ? 51.268 -0.389 -53.595 1.00 56.16 104 ARG A O 1
ATOM 820 N N . ALA A 1 105 ? 49.588 -0.566 -52.111 1.00 56.97 105 ALA A N 1
ATOM 821 C CA . ALA A 1 105 ? 48.527 -0.162 -53.037 1.00 56.97 105 ALA A CA 1
ATOM 822 C C . ALA A 1 105 ? 48.664 1.307 -53.482 1.00 56.97 105 ALA A C 1
ATOM 824 O O . ALA A 1 105 ? 48.559 1.607 -54.668 1.00 56.97 105 ALA A O 1
ATOM 825 N N . ALA A 1 106 ? 48.988 2.218 -52.557 1.00 60.19 106 ALA A N 1
ATOM 826 C CA . ALA A 1 106 ? 49.205 3.629 -52.882 1.00 60.19 106 ALA A CA 1
ATOM 827 C C . ALA A 1 106 ? 50.456 3.842 -53.755 1.00 60.19 106 ALA A C 1
ATOM 829 O O . ALA A 1 106 ? 50.419 4.614 -54.712 1.00 60.19 106 ALA A O 1
ATOM 830 N N . LYS A 1 107 ? 51.552 3.113 -53.484 1.00 66.88 107 LYS A N 1
ATOM 831 C CA . LYS A 1 107 ? 52.767 3.169 -54.316 1.00 66.88 107 LYS A CA 1
ATOM 832 C C . LYS A 1 107 ? 52.565 2.564 -55.706 1.00 66.88 107 LYS A C 1
ATOM 834 O O . LYS A 1 107 ? 53.187 3.049 -56.644 1.00 66.88 107 LYS A O 1
ATOM 839 N N . LEU A 1 108 ? 51.727 1.533 -55.849 1.00 67.38 108 LEU A N 1
ATOM 840 C CA . LEU A 1 108 ? 51.379 0.966 -57.157 1.00 67.38 108 LEU A CA 1
ATOM 841 C C . LEU A 1 108 ? 50.569 1.961 -57.991 1.00 67.38 108 LEU A C 1
ATOM 843 O O . LEU A 1 108 ? 50.984 2.265 -59.103 1.00 67.38 108 LEU A O 1
ATOM 847 N N . ARG A 1 109 ? 49.529 2.576 -57.413 1.00 73.19 109 ARG A N 1
ATOM 848 C CA . ARG A 1 109 ? 48.737 3.612 -58.100 1.00 73.19 109 ARG A CA 1
ATOM 849 C C . ARG A 1 109 ? 49.593 4.801 -58.533 1.00 73.19 109 ARG A C 1
ATOM 851 O O . ARG A 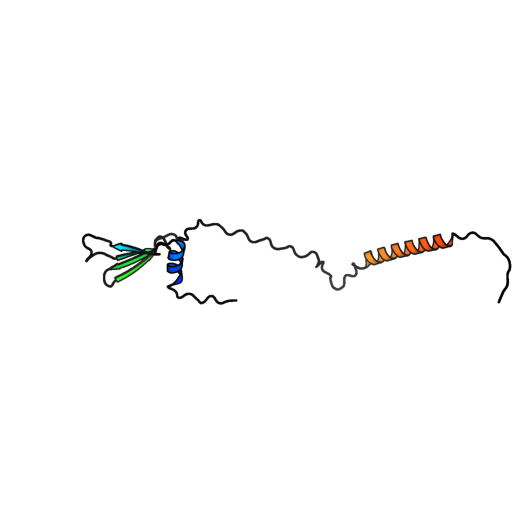1 109 ? 49.470 5.256 -59.660 1.00 73.19 109 ARG A O 1
ATOM 858 N N . LEU A 1 110 ? 50.513 5.256 -57.676 1.00 73.88 110 LEU A N 1
ATOM 859 C CA . LEU A 1 110 ? 51.438 6.344 -58.015 1.00 73.88 110 LEU A CA 1
ATOM 860 C C . LEU A 1 110 ? 52.432 5.957 -59.127 1.00 73.88 110 LEU A C 1
ATOM 862 O O . LEU A 1 110 ? 52.864 6.807 -59.901 1.00 73.88 110 LEU A O 1
ATOM 866 N N . ARG A 1 111 ? 52.828 4.678 -59.208 1.00 72.25 111 ARG A N 1
ATOM 867 C CA . ARG A 1 111 ? 53.686 4.174 -60.293 1.00 72.25 111 ARG A CA 1
ATOM 868 C C . ARG A 1 111 ? 52.925 4.065 -61.609 1.00 72.25 111 ARG A C 1
ATOM 870 O O . ARG A 1 111 ? 53.493 4.410 -62.638 1.00 72.25 111 ARG A O 1
ATOM 877 N N . GLU A 1 112 ? 51.672 3.626 -61.571 1.00 77.69 112 GLU A N 1
ATOM 878 C CA . GLU A 1 112 ? 50.804 3.527 -62.748 1.00 77.69 112 GLU A CA 1
ATOM 879 C C . GLU A 1 112 ? 50.480 4.908 -63.323 1.00 77.69 112 GLU A C 1
ATOM 881 O O . GLU A 1 112 ? 50.662 5.119 -64.522 1.00 77.69 112 GLU A O 1
ATOM 886 N N . THR A 1 113 ? 50.126 5.882 -62.476 1.00 76.38 113 THR A N 1
ATOM 887 C CA . THR A 1 113 ? 49.882 7.262 -62.926 1.00 76.38 113 THR A CA 1
ATOM 888 C C . THR A 1 113 ? 51.143 7.898 -63.500 1.00 76.38 113 THR A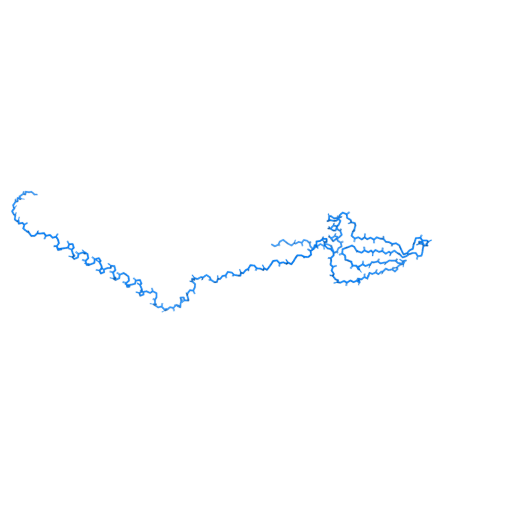 C 1
ATOM 890 O O . THR A 1 113 ? 51.100 8.490 -64.576 1.00 76.38 113 THR A O 1
ATOM 893 N N . LYS A 1 114 ? 52.298 7.711 -62.846 1.00 79.94 114 LYS A N 1
ATOM 894 C CA . LYS A 1 114 ? 53.577 8.229 -63.350 1.00 79.94 114 LYS A CA 1
ATOM 895 C C . LYS A 1 114 ? 53.998 7.561 -64.664 1.00 79.94 114 LYS A C 1
ATOM 897 O O . LYS A 1 114 ? 54.588 8.218 -65.518 1.00 79.94 114 LYS A O 1
ATOM 902 N N . ALA A 1 115 ? 53.689 6.276 -64.852 1.00 75.88 115 ALA A N 1
ATOM 903 C CA . ALA A 1 115 ? 53.934 5.573 -66.111 1.00 75.88 115 ALA A CA 1
ATOM 904 C C . ALA A 1 115 ? 53.005 6.064 -67.237 1.00 75.88 115 ALA A C 1
ATOM 906 O O . ALA A 1 115 ? 53.462 6.230 -68.368 1.00 75.88 115 ALA A O 1
ATOM 907 N N . GLN A 1 116 ? 51.736 6.360 -66.934 1.00 73.19 116 GLN A N 1
ATOM 908 C CA . GLN A 1 116 ? 50.798 6.960 -67.890 1.00 73.19 116 GLN A CA 1
ATOM 909 C C . GLN A 1 116 ? 51.212 8.379 -68.293 1.00 73.19 116 GLN A C 1
ATOM 911 O O . GLN A 1 116 ? 51.188 8.703 -69.482 1.00 73.19 116 GLN A O 1
ATOM 916 N N . GLU A 1 117 ? 51.664 9.200 -67.342 1.00 75.44 117 GLU A N 1
ATOM 917 C CA . GLU A 1 117 ? 52.203 10.530 -67.638 1.00 75.44 117 GLU A CA 1
ATOM 918 C C . GLU A 1 117 ? 53.433 10.446 -68.544 1.00 75.44 117 GLU A C 1
ATOM 920 O O . GLU A 1 117 ? 53.483 11.139 -69.562 1.00 75.44 117 GLU A O 1
ATOM 925 N N . LEU A 1 118 ? 54.382 9.550 -68.246 1.00 71.69 118 LEU A N 1
ATOM 926 C CA . LEU A 1 118 ? 55.577 9.361 -69.072 1.00 71.69 118 LEU A CA 1
ATOM 927 C C . LEU A 1 118 ? 55.222 8.915 -70.501 1.00 71.69 118 LEU A C 1
ATOM 929 O O . LEU A 1 118 ? 55.807 9.407 -71.466 1.00 71.69 118 LEU A O 1
ATOM 933 N N . ASN A 1 119 ? 54.240 8.021 -70.645 1.00 72.38 119 ASN A N 1
ATOM 934 C CA . ASN A 1 119 ? 53.775 7.559 -71.952 1.00 72.38 119 ASN A CA 1
ATOM 935 C C . ASN A 1 119 ? 53.092 8.694 -72.740 1.00 72.38 119 ASN A C 1
ATOM 937 O O . ASN A 1 119 ? 53.373 8.890 -73.921 1.00 72.38 119 ASN A O 1
ATOM 941 N N . SER A 1 120 ? 52.273 9.517 -72.075 1.00 65.56 120 SER A N 1
ATOM 942 C CA . SER A 1 120 ? 51.644 10.693 -72.697 1.00 65.56 120 SER A CA 1
ATOM 943 C C . SER A 1 120 ? 52.654 11.785 -73.085 1.00 65.56 120 SER A C 1
ATOM 945 O O . SER A 1 120 ? 52.505 12.426 -74.124 1.00 65.56 120 SER A O 1
ATOM 947 N N . ALA A 1 121 ? 53.718 11.969 -72.299 1.00 67.94 121 ALA A N 1
ATOM 948 C CA . ALA A 1 121 ? 54.778 12.934 -72.581 1.00 67.94 121 ALA A CA 1
ATOM 949 C C . ALA A 1 121 ? 55.662 12.503 -73.763 1.00 67.94 121 ALA A C 1
ATOM 951 O O . ALA A 1 121 ? 56.079 13.348 -74.556 1.00 67.94 121 ALA A O 1
ATOM 952 N N . ASN A 1 122 ? 55.918 11.200 -73.911 1.00 63.50 122 ASN A N 1
ATOM 953 C CA . ASN A 1 122 ? 56.649 10.664 -75.060 1.00 63.50 122 ASN A CA 1
ATOM 954 C C . ASN A 1 122 ? 55.830 10.757 -76.356 1.00 63.50 122 ASN A C 1
ATOM 956 O O . ASN A 1 122 ? 56.389 11.110 -77.391 1.00 63.50 122 ASN A O 1
ATOM 960 N N . LEU A 1 123 ? 54.511 10.538 -76.296 1.00 56.47 123 LEU A N 1
ATOM 961 C CA . LEU A 1 123 ? 53.623 10.710 -77.452 1.00 56.47 123 LEU A CA 1
ATOM 962 C C . LEU A 1 123 ? 53.542 12.175 -77.909 1.00 56.47 123 LEU A C 1
ATOM 964 O O . LEU A 1 123 ? 53.635 12.446 -79.101 1.00 56.47 123 LEU A O 1
ATOM 968 N N . ARG A 1 124 ? 53.505 13.137 -76.976 1.00 61.88 124 ARG A N 1
ATOM 969 C CA . ARG A 1 124 ? 53.558 14.578 -77.302 1.00 61.88 124 ARG A CA 1
ATOM 970 C C . ARG A 1 124 ? 54.899 15.042 -77.881 1.00 61.88 124 ARG A C 1
ATOM 972 O O . ARG A 1 124 ? 54.964 16.114 -78.469 1.00 61.88 124 ARG A O 1
ATOM 979 N N . ARG A 1 125 ? 55.980 14.272 -77.709 1.00 54.69 125 ARG A N 1
ATOM 980 C CA . ARG A 1 125 ? 57.300 14.582 -78.287 1.00 54.69 125 ARG A CA 1
ATOM 981 C C . ARG A 1 125 ? 57.429 14.107 -79.741 1.00 54.69 125 ARG A C 1
ATOM 983 O O . ARG A 1 125 ? 58.337 14.553 -80.434 1.00 54.69 125 ARG A O 1
ATOM 990 N N . LEU A 1 126 ? 56.536 13.228 -80.200 1.00 51.72 126 LEU A N 1
ATOM 991 C CA . LEU A 1 126 ? 56.542 12.682 -81.561 1.00 51.72 126 LEU A CA 1
ATOM 992 C C . LEU A 1 126 ? 55.658 13.474 -82.543 1.00 51.72 126 LEU A C 1
ATOM 994 O O . LEU A 1 126 ? 55.710 13.208 -83.739 1.00 51.72 126 LEU A O 1
ATOM 998 N N . GLU A 1 127 ? 54.911 14.479 -82.076 1.00 50.19 127 GLU A N 1
ATOM 999 C CA . GLU A 1 127 ? 54.123 15.387 -82.921 1.00 50.19 127 GLU A CA 1
ATOM 1000 C C . GLU A 1 127 ? 54.833 16.735 -83.134 1.00 50.19 127 GLU A C 1
ATOM 1002 O O . GLU A 1 127 ? 54.380 17.781 -82.682 1.00 50.19 127 GLU A O 1
ATOM 1007 N N . TYR A 1 128 ? 55.958 16.724 -83.849 1.00 46.19 128 TYR A N 1
ATOM 1008 C CA . TYR A 1 128 ? 56.442 17.911 -84.562 1.00 46.19 128 TYR A CA 1
ATOM 1009 C C . TYR A 1 128 ? 56.902 17.475 -85.960 1.00 46.19 128 TYR A C 1
ATOM 1011 O O . TYR A 1 128 ? 57.833 16.671 -86.057 1.00 46.19 128 TYR A O 1
ATOM 1019 N N . PRO A 1 129 ? 56.278 17.955 -87.052 1.00 44.75 129 PRO A N 1
ATOM 1020 C CA . PRO A 1 129 ? 56.784 17.695 -88.389 1.00 44.75 129 PRO A CA 1
ATOM 1021 C C . PRO A 1 129 ? 58.100 18.451 -88.617 1.00 44.75 129 PRO A C 1
ATOM 1023 O O . PRO A 1 129 ? 58.273 19.604 -88.224 1.00 44.75 129 PRO A O 1
ATOM 1026 N N . ILE A 1 130 ? 59.035 17.749 -89.251 1.00 49.38 130 ILE A N 1
ATOM 1027 C CA . ILE A 1 130 ? 60.311 18.247 -89.769 1.00 49.38 130 ILE A CA 1
ATOM 1028 C C . ILE A 1 130 ? 60.030 19.250 -90.909 1.00 49.38 130 ILE A C 1
ATOM 1030 O O . ILE A 1 130 ? 59.022 19.099 -91.596 1.00 49.38 130 ILE A O 1
ATOM 1034 N N . LEU A 1 131 ? 60.993 20.160 -91.149 1.00 38.97 131 LEU A N 1
ATOM 1035 C CA . LEU A 1 131 ? 61.208 21.083 -92.295 1.00 38.97 131 LEU A CA 1
ATOM 1036 C C . LEU A 1 131 ? 60.883 22.559 -91.965 1.00 38.97 131 LEU A C 1
ATOM 1038 O O . LEU A 1 131 ? 59.843 22.840 -91.397 1.00 38.97 131 LEU A O 1
ATOM 1042 N N . THR A 1 132 ? 61.655 23.601 -92.290 1.00 40.69 132 THR A N 1
ATOM 1043 C CA . THR A 1 132 ? 62.961 23.823 -92.939 1.00 40.69 132 THR A CA 1
ATOM 1044 C C . THR A 1 132 ? 63.270 25.323 -92.793 1.00 40.69 132 THR A C 1
ATOM 1046 O O . THR A 1 132 ? 62.378 26.130 -93.003 1.00 40.69 132 THR A O 1
ATOM 1049 N N . ASN A 1 133 ? 64.538 25.652 -92.533 1.00 36.00 133 ASN A N 1
ATOM 1050 C CA . ASN A 1 133 ? 65.331 26.787 -93.037 1.00 36.00 133 ASN A CA 1
ATOM 1051 C C . ASN A 1 133 ? 64.860 28.268 -93.043 1.00 36.00 133 ASN A C 1
ATOM 1053 O O . ASN A 1 133 ? 63.728 28.632 -93.328 1.00 36.00 133 ASN A O 1
ATOM 1057 N N . THR A 1 134 ? 65.911 29.101 -92.958 1.00 37.66 134 THR A N 1
ATOM 1058 C CA . THR A 1 134 ? 66.126 30.467 -93.491 1.00 37.66 134 THR A CA 1
ATOM 1059 C C . THR A 1 134 ? 65.744 31.727 -92.686 1.00 37.66 134 THR A C 1
ATOM 1061 O O . THR A 1 134 ? 64.594 32.124 -92.605 1.00 37.66 134 THR A O 1
ATOM 1064 N N . LEU A 1 135 ? 66.820 32.397 -92.228 1.00 39.91 135 LEU A N 1
ATOM 1065 C CA . LEU A 1 135 ? 67.163 33.832 -92.338 1.00 39.91 135 LEU A CA 1
ATOM 1066 C C . LEU A 1 135 ? 66.195 34.909 -91.808 1.00 39.91 135 LEU A C 1
ATOM 1068 O O . LEU A 1 135 ? 65.206 35.224 -92.454 1.00 39.91 135 LEU A O 1
ATOM 1072 N N . ALA A 1 136 ? 66.625 35.603 -90.744 1.00 36.09 136 ALA A N 1
ATOM 1073 C CA . ALA A 1 136 ? 66.667 37.074 -90.577 1.00 36.09 136 ALA A CA 1
ATOM 1074 C C . ALA A 1 136 ? 66.977 37.371 -89.093 1.00 36.09 136 ALA A C 1
ATOM 1076 O O . ALA A 1 136 ? 66.237 36.972 -88.207 1.00 36.09 136 ALA A O 1
ATOM 1077 N N . ALA A 1 137 ? 68.174 37.851 -88.747 1.00 33.53 137 ALA A N 1
ATOM 1078 C CA . ALA A 1 137 ? 68.489 39.277 -88.633 1.00 33.53 137 ALA A CA 1
ATOM 1079 C C . ALA A 1 137 ? 67.548 40.038 -87.680 1.00 33.53 137 ALA A C 1
ATOM 1081 O O . ALA A 1 137 ? 66.434 40.356 -88.080 1.00 33.53 137 ALA A O 1
ATOM 1082 N N . ARG A 1 138 ? 68.042 40.421 -86.490 1.00 33.59 138 ARG A N 1
ATOM 1083 C CA . ARG A 1 138 ? 68.299 41.823 -86.085 1.00 33.59 138 ARG A CA 1
ATOM 1084 C C . ARG A 1 138 ? 68.297 42.024 -84.558 1.00 33.59 138 ARG A C 1
ATOM 1086 O O . ARG A 1 138 ? 67.312 41.691 -83.915 1.00 33.59 138 ARG A O 1
ATOM 1093 N N . TRP A 1 139 ? 69.366 42.707 -84.128 1.00 39.03 139 TRP A N 1
ATOM 1094 C CA . TRP A 1 139 ? 69.634 43.441 -82.878 1.00 39.03 139 TRP A CA 1
ATOM 1095 C C . TRP A 1 139 ? 69.701 42.644 -81.577 1.00 39.03 139 TRP A C 1
ATOM 1097 O O . TRP A 1 139 ? 68.650 42.210 -81.066 1.00 39.03 139 TRP A O 1
#

Sequence (139 aa):
FASHPGVLLTSPLSETWTEMFNLPPWSSNLSSLLTPQYAIAVLRSKLWPGLFAYSCGEKFENIYIGWGLKYIGEVYSPPIPPLPQKEYPSGSEIRVPGSNYGGRAAKLRLRETKAQELNSANLRRLEYPILTNTLAARW

Organism: Cyprinodon variegatus (NCBI:txid28743)

pLDDT: mean 74.37, std 19.93, range [33.53, 97.0]

Radius of gyration: 46.12 Å; chains: 1; bounding box: 94×53×118 Å

InterPro domains:
  IPR006802 Radial spokehead-like protein [PF04712] (11-94)
  IPR006802 Radial spokehead-like protein [PTHR13159] (11-97)

Foldseek 3Di:
DDDDPPPDPPPDPQVVVCVVPVDGQKDWDWPDPVCRVQIKIKIQGPQQHQWIWIDGVPDIDIDGDDDPDTDPVDDDDDDDDDDDDDDDPPPPPPPPVDPPPVVPVVVVVVVVVVVVVVVVVVVVVPPDDDDDDDDDDDD